Protein AF-A0A165SFM3-F1 (afdb_monomer_lite)

Radius of gyration: 36.47 Å; chains: 1; bounding box: 92×71×108 Å

InterPro domains:
  IPR011993 PH-like domain superfamily [G3DSA:2.30.29.30] (22-113)

Organism: NCBI:txid1314783

Secondary structure (DSSP, 8-state):
-----PPPP-PPPP----PPPP---------------PPP------PPPPPPGGG-------TT-EEEE-TT-TTSSSEEEEEETTEEEEEE-SSHHHHHHHHHHHHHHHHHHS-TTTSPPP----PPP----PPPP-----------------

Sequence (154 aa):
MSNATSPQSVTPSRSTAISPPASDSTSSFFRSRLLHSSPPVEAAPKQPPEPNPKDHVKTFTLQHAESGLASDYGKRKNVIRVRMEGEQFLLQAPDVAAVIDWIEGIQAATNIALDLDERPMPKGPMFPRRRRRRPRPQTGDASGGTAANSTANA

pLDDT: mean 74.27, std 21.12, range [36.03, 97.94]

Foldseek 3Di:
DDDDDDDDDDDDDDDDDDDDDDDDDDDDDDPDPPPPPDDPPPDDPPDPPDDDPVPDDDDFQLAVKAKDDPPVDPPDPQWMWIAGPNDIDIDHDPDPVVSVVVRVVSVVRNQVRDDPVPRDDDDPDDDPDDDDPDPDPPPDDDDDDDDDDDDDDD

Structure (mmCIF, N/CA/C/O backbone):
data_AF-A0A165SFM3-F1
#
_entry.id   AF-A0A165SFM3-F1
#
loop_
_atom_site.group_PDB
_atom_site.id
_atom_site.type_symbol
_atom_site.label_atom_id
_atom_site.label_alt_id
_atom_site.label_comp_id
_atom_site.label_asym_id
_atom_site.label_entity_id
_atom_site.label_seq_id
_atom_site.pdbx_PDB_ins_code
_atom_site.Cartn_x
_atom_site.Cartn_y
_atom_site.Cartn_z
_atom_site.occupancy
_atom_site.B_iso_or_equiv
_atom_site.auth_seq_id
_atom_site.auth_comp_id
_atom_site.auth_asym_id
_atom_site.auth_atom_id
_atom_site.pdbx_PDB_model_num
ATOM 1 N N . MET A 1 1 ? 71.968 21.705 6.967 1.00 46.03 1 MET A N 1
ATOM 2 C CA . MET A 1 1 ? 70.905 21.864 5.954 1.00 46.03 1 MET A CA 1
ATOM 3 C C . MET A 1 1 ? 69.635 22.229 6.698 1.00 46.03 1 MET A C 1
ATOM 5 O O . MET A 1 1 ? 69.055 21.375 7.353 1.00 46.03 1 MET A O 1
ATOM 9 N N . SER A 1 2 ? 69.306 23.517 6.712 1.00 41.09 2 SER A N 1
ATOM 10 C CA . SER A 1 2 ? 68.216 24.100 7.498 1.00 41.09 2 SER A CA 1
ATOM 11 C C . SER A 1 2 ? 67.032 24.360 6.576 1.00 41.09 2 SER A C 1
ATOM 13 O O . SER A 1 2 ? 67.235 24.970 5.532 1.00 41.09 2 SER A O 1
ATOM 15 N N . ASN A 1 3 ? 65.822 23.953 6.958 1.00 40.12 3 ASN A N 1
ATOM 16 C CA . ASN A 1 3 ? 64.601 24.444 6.322 1.00 40.12 3 ASN A CA 1
ATOM 17 C C . ASN A 1 3 ? 63.582 24.817 7.402 1.00 40.12 3 ASN A C 1
ATOM 19 O O . ASN A 1 3 ? 63.052 23.959 8.103 1.00 40.12 3 ASN A O 1
ATOM 23 N N . ALA A 1 4 ? 63.348 26.123 7.531 1.00 42.41 4 ALA A N 1
ATOM 24 C CA . ALA A 1 4 ? 62.251 26.717 8.277 1.00 42.41 4 ALA A CA 1
ATOM 25 C C . ALA A 1 4 ? 61.093 26.968 7.300 1.00 42.41 4 ALA A C 1
ATOM 27 O O . ALA A 1 4 ? 61.308 27.478 6.203 1.00 42.41 4 ALA A O 1
ATOM 28 N N . THR A 1 5 ? 59.869 26.601 7.673 1.00 47.78 5 THR A N 1
ATOM 29 C CA . THR A 1 5 ? 58.649 26.914 6.913 1.00 47.78 5 THR A CA 1
ATOM 30 C C . THR A 1 5 ? 57.694 27.677 7.823 1.00 47.78 5 THR A C 1
ATOM 32 O O . THR A 1 5 ? 57.261 27.167 8.854 1.00 47.78 5 THR A O 1
ATOM 35 N N . SER A 1 6 ? 57.417 28.922 7.441 1.00 53.03 6 SER A N 1
ATOM 36 C CA . SER A 1 6 ? 56.465 29.840 8.072 1.00 53.03 6 SER A CA 1
ATOM 37 C C . SER A 1 6 ? 55.011 29.490 7.714 1.00 53.03 6 SER A C 1
ATOM 39 O O . SER A 1 6 ? 54.762 29.069 6.584 1.00 53.03 6 SER A O 1
ATOM 41 N N . PRO A 1 7 ? 54.023 29.740 8.595 1.00 49.47 7 PRO A N 1
ATOM 42 C CA . PRO A 1 7 ? 52.608 29.710 8.228 1.00 49.47 7 PRO A CA 1
ATOM 43 C C . PRO A 1 7 ? 52.128 31.080 7.707 1.00 49.47 7 PRO A C 1
ATOM 45 O O . PRO A 1 7 ? 52.350 32.108 8.346 1.00 49.47 7 PRO A O 1
ATOM 48 N N . GLN A 1 8 ? 51.455 31.095 6.550 1.00 45.19 8 GLN A N 1
ATOM 49 C CA . GLN A 1 8 ? 50.795 32.284 5.995 1.00 45.19 8 GLN A CA 1
ATOM 50 C C . GLN A 1 8 ? 49.378 32.460 6.559 1.00 45.19 8 GLN A C 1
ATOM 52 O O . GLN A 1 8 ? 48.609 31.507 6.682 1.00 45.19 8 GLN A O 1
ATOM 57 N N . SER A 1 9 ? 49.044 33.709 6.874 1.00 41.12 9 SER A N 1
ATOM 58 C CA . SER A 1 9 ? 47.730 34.210 7.263 1.00 41.12 9 SER A CA 1
ATOM 59 C C . SER A 1 9 ? 46.894 34.570 6.029 1.00 41.12 9 SER A C 1
ATOM 61 O O . SER A 1 9 ? 47.371 35.266 5.137 1.00 41.12 9 SER A O 1
ATOM 63 N N . VAL A 1 10 ? 45.623 34.155 5.997 1.00 55.97 10 VAL A N 1
ATOM 64 C CA . VAL A 1 10 ? 44.648 34.614 4.992 1.00 55.97 10 VAL A CA 1
ATOM 65 C C . VAL A 1 10 ? 43.408 35.142 5.712 1.00 55.97 10 VAL A C 1
ATOM 67 O O . VAL A 1 10 ? 42.810 34.465 6.547 1.00 55.97 10 VAL A O 1
ATOM 70 N N . THR A 1 11 ? 43.082 36.399 5.431 1.00 55.91 11 THR A N 1
ATOM 71 C CA . THR A 1 11 ? 41.972 37.187 5.976 1.00 55.91 11 THR A CA 1
ATOM 72 C C . THR A 1 11 ? 40.641 36.842 5.287 1.00 55.91 11 THR A C 1
ATOM 74 O O . THR A 1 11 ? 40.639 36.502 4.104 1.00 55.91 11 THR A O 1
ATOM 77 N N . PRO A 1 12 ? 39.482 36.945 5.970 1.00 52.78 12 PRO A N 1
ATOM 78 C CA . PRO A 1 12 ? 38.183 36.751 5.329 1.00 52.78 12 PRO A CA 1
ATOM 79 C C . PRO A 1 12 ? 37.633 38.046 4.703 1.00 52.78 12 PRO A C 1
ATOM 81 O O . PRO A 1 12 ? 37.511 39.081 5.363 1.00 52.78 12 PRO A O 1
ATOM 84 N N . SER A 1 13 ? 37.251 37.956 3.427 1.00 48.47 13 SER A N 1
ATOM 85 C CA . SER A 1 13 ? 36.615 39.016 2.639 1.00 48.47 13 SER A CA 1
ATOM 86 C C . SER A 1 13 ? 35.178 39.302 3.091 1.00 48.47 13 SER A C 1
ATOM 88 O O . SER A 1 13 ? 34.303 38.438 3.089 1.00 48.47 13 SER A O 1
ATOM 90 N N . ARG A 1 14 ? 34.943 40.567 3.440 1.00 43.47 14 ARG A N 1
ATOM 91 C CA . ARG A 1 14 ? 33.655 41.195 3.759 1.00 43.47 14 ARG A CA 1
ATOM 92 C C . ARG A 1 14 ? 32.833 41.374 2.479 1.00 43.47 14 ARG A C 1
ATOM 94 O O . ARG A 1 14 ? 33.250 42.120 1.601 1.00 43.47 14 ARG A O 1
ATOM 101 N N . SER A 1 15 ? 31.664 40.738 2.394 1.00 51.50 15 SER A N 1
ATOM 102 C CA . SER A 1 15 ? 30.691 40.982 1.319 1.00 51.50 15 SER A CA 1
ATOM 103 C C . SER A 1 15 ? 29.514 41.802 1.847 1.00 51.50 15 SER A C 1
ATOM 105 O O . SER A 1 15 ? 28.899 41.466 2.858 1.00 51.50 15 SER A O 1
ATOM 107 N N . THR A 1 16 ? 29.278 42.924 1.178 1.00 46.66 16 THR A N 1
ATOM 108 C CA . THR A 1 16 ? 28.327 43.992 1.496 1.00 46.66 16 THR A CA 1
ATOM 109 C C . THR A 1 16 ? 26.886 43.558 1.218 1.00 46.66 16 THR A C 1
ATOM 111 O O . THR A 1 16 ? 26.588 43.056 0.138 1.00 46.66 16 THR A O 1
ATOM 114 N N . ALA A 1 17 ? 25.988 43.780 2.180 1.00 46.44 17 ALA A N 1
ATOM 115 C CA . ALA A 1 17 ? 24.546 43.641 1.998 1.00 46.44 17 ALA A CA 1
ATOM 116 C C . ALA A 1 17 ? 23.998 44.839 1.204 1.00 46.44 17 ALA A C 1
ATOM 118 O O . ALA A 1 17 ? 24.259 45.986 1.567 1.00 46.44 17 ALA A O 1
ATOM 119 N N . ILE A 1 18 ? 23.236 44.571 0.142 1.00 48.47 18 ILE A N 1
ATOM 120 C CA . ILE A 1 18 ? 22.468 45.578 -0.597 1.00 48.47 18 ILE A CA 1
ATOM 121 C C . ILE A 1 18 ? 20.994 45.359 -0.250 1.00 48.47 18 ILE A C 1
ATOM 123 O O . ILE A 1 18 ? 20.407 44.345 -0.623 1.00 48.47 18 ILE A O 1
ATOM 127 N N . SER A 1 19 ? 20.416 46.303 0.486 1.00 51.41 19 SER A N 1
ATOM 128 C CA . SER A 1 19 ? 18.973 46.401 0.722 1.00 51.41 19 SER A CA 1
ATOM 129 C C . SER A 1 19 ? 18.317 47.178 -0.428 1.00 51.41 19 SER A C 1
ATOM 131 O O . SER A 1 19 ? 18.847 48.230 -0.792 1.00 51.41 19 SER A O 1
ATOM 133 N N . PRO A 1 20 ? 17.165 46.752 -0.976 1.00 62.94 20 PRO A N 1
ATOM 134 C CA . PRO A 1 20 ? 16.357 47.614 -1.833 1.00 62.94 20 PRO A CA 1
ATOM 135 C C . PRO A 1 20 ? 15.459 48.549 -0.992 1.00 62.94 20 PRO A C 1
ATOM 137 O O . PRO A 1 20 ? 15.003 48.148 0.084 1.00 62.94 20 PRO A O 1
ATOM 140 N N . PRO A 1 21 ? 15.199 49.790 -1.449 1.00 51.91 21 PRO A N 1
ATOM 141 C CA . PRO A 1 21 ? 14.333 50.735 -0.752 1.00 51.91 21 PRO A CA 1
ATOM 142 C C . PRO A 1 21 ? 12.848 50.434 -0.992 1.00 51.91 21 PRO A C 1
ATOM 144 O O . PRO A 1 21 ? 12.440 50.026 -2.078 1.00 51.91 21 PRO A O 1
ATOM 147 N N . ALA A 1 22 ? 12.044 50.677 0.040 1.00 50.09 22 ALA A N 1
ATOM 148 C CA . ALA A 1 22 ? 10.592 50.671 -0.029 1.00 50.09 22 ALA A CA 1
ATOM 149 C C . ALA A 1 22 ? 10.073 52.000 -0.597 1.00 50.09 22 ALA A C 1
ATOM 151 O O . ALA A 1 22 ? 10.477 53.068 -0.137 1.00 50.09 22 ALA A O 1
ATOM 152 N N . SER A 1 23 ? 9.118 51.925 -1.522 1.00 51.19 23 SER A N 1
ATOM 153 C CA . SER A 1 23 ? 8.139 52.989 -1.752 1.00 51.19 23 SER A CA 1
ATOM 154 C C . SER A 1 23 ? 6.868 52.408 -2.370 1.00 51.19 23 SER A C 1
ATOM 156 O O . SER A 1 23 ? 6.917 51.773 -3.424 1.00 51.19 23 SER A O 1
ATOM 158 N N . ASP A 1 24 ? 5.752 52.642 -1.686 1.00 48.41 24 ASP A N 1
ATOM 159 C CA . ASP A 1 24 ? 4.374 52.420 -2.120 1.00 48.41 24 ASP A CA 1
ATOM 160 C C . ASP A 1 24 ? 4.053 53.097 -3.458 1.00 48.41 24 ASP A C 1
ATOM 162 O O . ASP A 1 24 ? 4.413 54.257 -3.667 1.00 48.41 24 ASP A O 1
ATOM 166 N N . SER A 1 25 ? 3.277 52.419 -4.311 1.00 47.25 25 SER A N 1
ATOM 167 C CA . SER A 1 25 ? 2.194 53.039 -5.092 1.00 47.25 25 SER A CA 1
ATOM 168 C C . SER A 1 25 ? 1.345 51.986 -5.804 1.00 47.25 25 SER A C 1
ATOM 170 O O . SER A 1 25 ? 1.807 51.199 -6.626 1.00 47.25 25 SER A O 1
ATOM 172 N N . THR A 1 26 ? 0.061 52.019 -5.480 1.00 53.56 26 THR A N 1
ATOM 173 C CA . THR A 1 26 ? -1.060 51.344 -6.127 1.00 53.56 26 THR A CA 1
ATOM 174 C C . THR A 1 26 ? -1.102 51.579 -7.639 1.00 53.56 26 THR A C 1
ATOM 176 O O . THR A 1 26 ? -1.177 52.722 -8.078 1.00 53.56 26 THR A O 1
ATOM 179 N N . SER A 1 27 ? -1.201 50.522 -8.444 1.00 44.88 27 SER A N 1
ATOM 180 C CA . SER A 1 27 ? -2.121 50.523 -9.589 1.00 44.88 27 SER A CA 1
ATOM 181 C C . SER A 1 27 ? -2.377 49.107 -10.084 1.00 44.88 27 SER A C 1
ATOM 183 O O . SER A 1 27 ? -1.506 48.255 -10.232 1.00 44.88 27 SER A O 1
ATOM 185 N N . SER A 1 28 ? -3.661 48.872 -10.244 1.00 49.28 28 SER A N 1
ATOM 186 C CA . SER A 1 28 ? -4.333 47.650 -10.601 1.00 49.28 28 SER A CA 1
ATOM 187 C C . SER A 1 28 ? -4.362 47.418 -12.113 1.00 49.28 28 SER A C 1
ATOM 189 O O . SER A 1 28 ? -4.409 48.375 -12.877 1.00 49.28 28 SER A O 1
ATOM 191 N N . PHE A 1 29 ? -4.509 46.143 -12.486 1.00 48.28 29 PHE A N 1
ATOM 192 C CA . PHE A 1 29 ? -5.029 45.654 -13.769 1.00 48.28 29 PHE A CA 1
ATOM 193 C C . PHE A 1 29 ? -4.177 45.957 -15.002 1.00 48.28 29 PHE A C 1
ATOM 195 O O . PHE A 1 29 ? -4.283 47.034 -15.544 1.00 48.28 29 PHE A O 1
ATOM 202 N N . PHE A 1 30 ? -3.430 44.957 -15.486 1.00 46.75 30 PHE A N 1
ATOM 203 C CA . PHE A 1 30 ? -3.525 44.417 -16.856 1.00 46.75 30 PHE A CA 1
ATOM 204 C C . PHE A 1 30 ? -2.743 43.090 -16.905 1.00 46.75 30 PHE A C 1
ATOM 206 O O . PHE A 1 30 ? -1.569 43.044 -17.258 1.00 46.75 30 PHE A O 1
ATOM 213 N N . ARG A 1 31 ? -3.384 41.973 -16.527 1.00 51.59 31 ARG A N 1
ATOM 214 C CA . ARG A 1 31 ? -2.884 40.633 -16.882 1.00 51.59 31 ARG A CA 1
ATOM 215 C C . ARG A 1 31 ? -3.265 40.393 -18.342 1.00 51.59 31 ARG A C 1
ATOM 217 O O . ARG A 1 31 ? -4.363 39.920 -18.631 1.00 51.59 31 ARG A O 1
ATOM 224 N N . SER A 1 32 ? -2.381 40.761 -19.261 1.00 50.12 32 SER A N 1
ATOM 225 C CA . SER A 1 32 ? -2.443 40.301 -20.644 1.00 50.12 32 SER A CA 1
ATOM 226 C C . SER A 1 32 ? -2.389 38.771 -20.635 1.00 50.12 32 SER A C 1
ATOM 228 O O . SER A 1 32 ? -1.398 38.155 -20.242 1.00 50.12 32 SER A O 1
ATOM 230 N N . ARG A 1 33 ? -3.508 38.137 -21.005 1.00 54.09 33 ARG A N 1
ATOM 231 C CA . ARG A 1 33 ? -3.562 36.697 -21.259 1.00 54.09 33 ARG A CA 1
ATOM 232 C C . ARG A 1 33 ? -2.693 36.416 -22.478 1.00 54.09 33 ARG A C 1
ATOM 234 O O . ARG A 1 33 ? -3.129 36.612 -23.607 1.00 54.09 33 ARG A O 1
ATOM 241 N N . LEU A 1 34 ? -1.476 35.939 -22.242 1.00 54.97 34 LEU A N 1
ATOM 242 C CA . LEU A 1 34 ? -0.742 35.163 -23.231 1.00 54.97 34 LEU A CA 1
ATOM 243 C C . LEU A 1 34 ? -1.551 33.889 -23.487 1.00 54.97 34 LEU A C 1
ATOM 245 O O . LEU A 1 34 ? -1.558 32.967 -22.668 1.00 54.97 34 LEU A O 1
ATOM 249 N N . LEU A 1 35 ? -2.284 33.894 -24.601 1.00 52.34 35 LEU A N 1
ATOM 250 C CA . LEU A 1 35 ? -2.929 32.732 -25.199 1.00 52.34 35 LEU A CA 1
ATOM 251 C C . LEU A 1 35 ? -1.848 31.678 -25.462 1.00 52.34 35 LEU A C 1
ATOM 253 O O . LEU A 1 35 ? -1.158 31.715 -26.478 1.00 52.34 35 LEU A O 1
ATOM 257 N N . HIS A 1 36 ? -1.676 30.755 -24.519 1.00 49.62 36 HIS A N 1
ATOM 258 C CA . HIS A 1 36 ? -0.943 29.524 -24.759 1.00 49.62 36 HIS A CA 1
ATOM 259 C C . HIS A 1 36 ? -1.843 28.643 -25.621 1.00 49.62 36 HIS A C 1
ATOM 261 O O . HIS A 1 36 ? -2.776 28.014 -25.127 1.00 49.62 36 HIS A O 1
ATOM 267 N N . SER A 1 37 ? -1.589 28.669 -26.929 1.00 50.91 37 SER A N 1
ATOM 268 C CA . SER A 1 37 ? -2.062 27.653 -27.862 1.00 50.91 37 SER A CA 1
ATOM 269 C C . SER A 1 37 ? -1.530 26.306 -27.382 1.00 50.91 37 SER A C 1
ATOM 271 O O . SER A 1 37 ? -0.326 26.061 -27.442 1.00 50.91 37 SER A O 1
ATOM 273 N N . SER A 1 38 ? -2.410 25.453 -26.871 1.00 55.34 38 SER A N 1
ATOM 274 C CA . SER A 1 38 ? -2.082 24.071 -26.541 1.00 55.34 38 SER A CA 1
ATOM 275 C C . SER A 1 38 ? -1.583 23.343 -27.801 1.00 55.34 38 SER A C 1
ATOM 277 O O . SER A 1 38 ? -2.170 23.519 -28.873 1.00 55.34 38 SER A O 1
ATOM 279 N N . PRO A 1 39 ? -0.502 22.548 -27.710 1.00 61.31 39 PRO A N 1
ATOM 280 C CA . PRO A 1 39 ? -0.057 21.704 -28.814 1.00 61.31 39 PRO A CA 1
ATOM 281 C C . PRO A 1 39 ? -1.140 20.667 -29.172 1.00 61.31 39 PRO A C 1
ATOM 283 O O . PRO A 1 39 ? -1.993 20.357 -28.332 1.00 61.31 39 PRO A O 1
ATOM 286 N N . PRO A 1 40 ? -1.140 20.135 -30.411 1.00 52.59 40 PRO A N 1
ATOM 287 C CA . PRO A 1 40 ? -2.091 19.113 -30.825 1.00 52.59 40 PRO A CA 1
ATOM 288 C C . PRO A 1 40 ? -1.949 17.893 -29.912 1.00 52.59 40 PRO A C 1
ATOM 290 O O . PRO A 1 40 ? -0.841 17.492 -29.568 1.00 52.59 40 PRO A O 1
ATOM 293 N N . VAL A 1 41 ? -3.096 17.355 -29.498 1.00 59.09 41 VAL A N 1
ATOM 294 C CA . VAL A 1 41 ? -3.265 16.229 -28.574 1.00 59.09 41 VAL A CA 1
ATOM 295 C C . VAL A 1 41 ? -2.566 14.986 -29.135 1.00 59.09 41 VAL A C 1
ATOM 297 O O . VAL A 1 41 ? -3.170 14.160 -29.815 1.00 59.09 41 VAL A O 1
ATOM 300 N N . GLU A 1 42 ? -1.270 14.864 -28.874 1.00 54.50 42 GLU A N 1
ATOM 301 C CA . GLU A 1 42 ? -0.512 13.639 -29.070 1.00 54.50 42 GLU A CA 1
ATOM 302 C C . GLU A 1 42 ? -0.964 12.662 -27.982 1.00 54.50 42 GLU A C 1
ATOM 304 O O . GLU A 1 42 ? -0.708 12.871 -26.799 1.00 54.50 42 GLU A O 1
ATOM 309 N N . ALA A 1 43 ? -1.783 11.694 -28.408 1.00 61.62 43 ALA A N 1
ATOM 310 C CA . ALA A 1 43 ? -2.324 10.549 -27.676 1.00 61.62 43 ALA A CA 1
ATOM 311 C C . ALA A 1 43 ? -2.039 10.543 -26.163 1.00 61.62 43 ALA A C 1
ATOM 313 O O . ALA A 1 43 ? -1.084 9.921 -25.695 1.00 61.62 43 ALA A O 1
ATOM 314 N N . ALA A 1 44 ? -2.919 11.193 -25.393 1.00 60.12 44 ALA A N 1
ATOM 315 C CA . ALA A 1 44 ? -2.971 11.005 -23.950 1.00 60.12 44 ALA A CA 1
ATOM 316 C C . ALA A 1 44 ? -2.967 9.494 -23.639 1.00 60.12 44 ALA A C 1
ATOM 318 O O . ALA A 1 44 ? -3.682 8.742 -24.318 1.00 60.12 44 ALA A O 1
ATOM 319 N N . PRO A 1 45 ? -2.180 9.024 -22.652 1.00 62.09 45 PRO A N 1
ATOM 320 C CA . PRO A 1 45 ? -2.220 7.625 -22.258 1.00 62.09 45 PRO A CA 1
ATOM 321 C C . PRO A 1 45 ? -3.674 7.283 -21.930 1.00 62.09 45 PRO A C 1
ATOM 323 O O . PRO A 1 45 ? -4.300 7.967 -21.120 1.00 62.09 45 PRO A O 1
ATOM 326 N N . LYS A 1 46 ?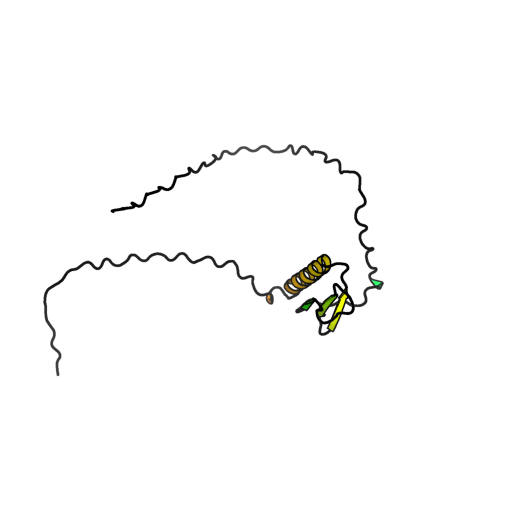 -4.230 6.276 -22.618 1.00 62.47 46 LYS A N 1
ATOM 327 C CA . LYS A 1 46 ? -5.589 5.777 -22.373 1.00 62.47 46 LYS A CA 1
ATOM 328 C C . LYS A 1 46 ? -5.701 5.486 -20.882 1.00 62.47 46 LYS A C 1
ATOM 330 O O . LYS A 1 46 ? -5.111 4.515 -20.410 1.00 62.47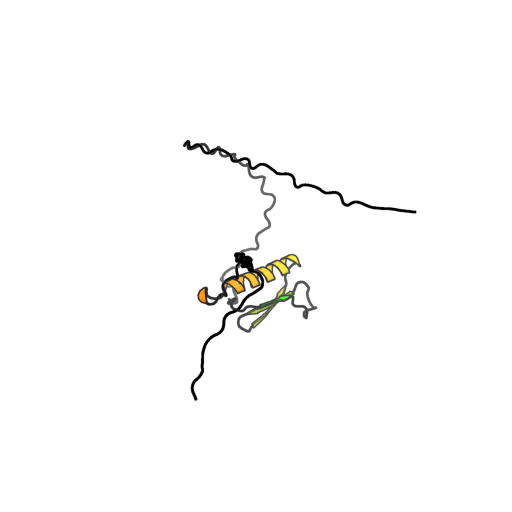 46 LYS A O 1
ATOM 335 N N . GLN A 1 47 ? -6.408 6.344 -20.150 1.00 61.16 47 GLN A N 1
ATOM 336 C CA . GLN A 1 47 ? -6.701 6.084 -18.750 1.00 61.16 47 GLN A CA 1
ATOM 337 C C . GLN A 1 47 ? -7.412 4.727 -18.677 1.00 61.16 47 GLN A C 1
ATOM 339 O O . GLN A 1 47 ? -8.250 4.440 -19.544 1.00 61.16 47 GLN A O 1
ATOM 344 N N . PRO A 1 48 ? -7.034 3.854 -17.726 1.00 68.75 48 PRO A N 1
ATOM 345 C CA . PRO A 1 48 ? -7.711 2.579 -17.572 1.00 68.75 48 PRO A CA 1
ATOM 346 C C . PRO A 1 48 ? -9.213 2.841 -17.383 1.00 68.75 48 PRO A C 1
ATOM 348 O O . PRO A 1 48 ? -9.571 3.823 -16.729 1.00 68.75 48 PRO A O 1
ATOM 351 N N . PRO A 1 49 ? -10.089 2.021 -17.991 1.00 79.56 49 PRO A N 1
ATOM 352 C CA . PRO A 1 49 ? -11.528 2.201 -17.862 1.00 79.56 49 PRO A CA 1
ATOM 353 C C . PRO A 1 49 ? -11.903 2.208 -16.381 1.00 79.56 49 PRO A C 1
ATOM 355 O O . PRO A 1 49 ? -11.436 1.355 -15.622 1.00 79.56 49 PRO A O 1
ATOM 358 N N . GLU A 1 50 ? -12.715 3.183 -15.973 1.00 79.44 50 GLU A N 1
ATOM 359 C CA . GLU A 1 50 ? -13.162 3.269 -14.587 1.00 79.44 50 GLU A CA 1
ATOM 360 C C . GLU A 1 50 ? -13.920 1.983 -14.219 1.00 79.44 50 GLU A C 1
ATOM 362 O O . GLU A 1 50 ? -14.822 1.566 -14.958 1.00 79.44 50 GLU A O 1
ATOM 367 N N . PRO A 1 51 ? -13.544 1.309 -13.120 1.00 83.00 51 PRO A N 1
ATOM 368 C CA . PRO A 1 51 ? -14.190 0.070 -12.718 1.00 83.00 51 PRO A CA 1
ATOM 369 C C . PRO A 1 51 ? -15.648 0.336 -12.331 1.00 83.00 51 PRO A C 1
ATOM 371 O O . PRO A 1 51 ? -15.961 1.314 -11.650 1.00 83.00 51 PRO A O 1
ATOM 374 N N . ASN A 1 52 ? -16.557 -0.548 -12.746 1.00 88.69 52 ASN A N 1
ATOM 375 C CA . ASN A 1 52 ? -17.962 -0.439 -12.374 1.00 88.69 52 ASN A CA 1
ATOM 376 C C . ASN A 1 52 ? -18.103 -0.721 -10.866 1.00 88.69 52 ASN A C 1
ATOM 378 O O . ASN A 1 52 ? -17.554 -1.717 -10.393 1.00 88.69 52 ASN A O 1
ATOM 382 N N . PRO A 1 53 ? -18.866 0.073 -10.089 1.00 86.19 53 PRO A N 1
ATOM 383 C CA . PRO A 1 53 ? -19.078 -0.188 -8.661 1.00 86.19 53 PRO A CA 1
ATOM 384 C C . PRO A 1 53 ? -19.646 -1.584 -8.364 1.00 86.19 53 PRO A C 1
ATOM 386 O O . PRO A 1 53 ? -19.459 -2.099 -7.266 1.00 86.19 53 PRO A O 1
ATOM 389 N N . LYS A 1 54 ? -20.318 -2.220 -9.332 1.00 87.62 54 LYS A N 1
ATOM 390 C CA . LYS A 1 54 ? -20.815 -3.598 -9.198 1.00 87.62 54 LYS A CA 1
ATOM 391 C C . LYS A 1 54 ? -19.710 -4.659 -9.185 1.00 87.62 54 LYS A C 1
ATOM 393 O O . LYS A 1 54 ? -19.950 -5.750 -8.680 1.00 87.62 54 LYS A O 1
ATOM 398 N N . ASP A 1 55 ? -18.525 -4.340 -9.700 1.00 88.81 55 ASP A N 1
ATOM 399 C CA . ASP A 1 55 ? -17.386 -5.264 -9.781 1.00 88.81 55 ASP A CA 1
ATOM 400 C C . ASP A 1 55 ? -16.515 -5.223 -8.512 1.00 88.81 55 ASP A C 1
ATOM 402 O O . ASP A 1 55 ? -15.535 -5.959 -8.384 1.00 88.81 55 ASP A O 1
ATOM 406 N N . HIS A 1 56 ? -16.855 -4.357 -7.555 1.00 89.19 56 HIS A N 1
ATOM 407 C CA . HIS A 1 56 ? -16.116 -4.219 -6.313 1.00 89.19 56 HIS A CA 1
ATOM 408 C C . HIS A 1 56 ? -16.409 -5.392 -5.367 1.00 89.19 56 HIS A C 1
ATOM 410 O O . HIS A 1 56 ? -17.492 -5.516 -4.795 1.00 89.19 56 HIS A O 1
ATOM 416 N N . VAL A 1 57 ? -15.401 -6.242 -5.180 1.00 90.44 57 VAL A N 1
ATOM 417 C CA . VAL A 1 57 ? -15.515 -7.463 -4.376 1.00 90.44 57 VAL A CA 1
ATOM 418 C C . VAL A 1 57 ? -15.452 -7.166 -2.877 1.00 90.44 57 VAL A C 1
ATOM 420 O O . VAL A 1 57 ? -16.232 -7.733 -2.113 1.00 90.44 57 VAL A O 1
ATOM 423 N N . LYS A 1 58 ? -14.515 -6.314 -2.435 1.00 89.94 58 LYS A N 1
ATOM 424 C CA . LYS A 1 58 ? -14.256 -6.086 -1.007 1.00 89.94 58 LYS A CA 1
ATOM 425 C C . LYS A 1 58 ? -13.484 -4.793 -0.740 1.00 89.94 58 LYS A C 1
ATOM 427 O O . LYS A 1 58 ? -12.507 -4.507 -1.426 1.00 89.94 58 LYS A O 1
ATOM 432 N N . THR A 1 59 ? -13.911 -4.064 0.292 1.00 92.69 59 THR A N 1
ATOM 433 C CA . THR A 1 59 ? -13.217 -2.885 0.832 1.00 92.69 59 THR A CA 1
ATOM 434 C C . THR A 1 59 ? -12.451 -3.297 2.075 1.00 92.69 59 THR A C 1
ATOM 436 O O . THR A 1 59 ? -12.951 -4.107 2.850 1.00 92.69 59 THR A O 1
ATOM 439 N N . PHE A 1 60 ? -11.278 -2.704 2.268 1.00 93.69 60 PHE A N 1
ATOM 440 C CA . PHE A 1 60 ? -10.462 -2.897 3.456 1.00 93.69 60 PHE A CA 1
ATOM 441 C C . PHE A 1 60 ? -10.010 -1.546 4.005 1.00 93.69 60 PHE A C 1
ATOM 443 O O . PHE A 1 60 ? -9.697 -0.634 3.233 1.00 93.69 60 PHE A O 1
ATOM 450 N N . THR A 1 61 ? -9.922 -1.431 5.327 1.00 94.44 61 THR A N 1
ATOM 451 C CA . THR A 1 61 ? -9.203 -0.342 5.985 1.00 94.44 61 THR A CA 1
ATOM 452 C C . THR A 1 61 ? -7.692 -0.529 5.858 1.00 94.44 61 THR A C 1
ATOM 454 O O . THR A 1 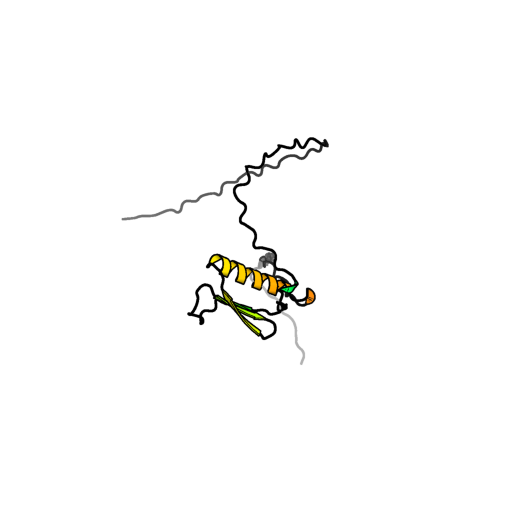61 ? -7.173 -1.645 5.887 1.00 94.44 61 THR A O 1
ATOM 457 N N . LEU A 1 62 ? -6.970 0.587 5.750 1.00 95.31 62 LEU A N 1
ATOM 458 C CA . LEU A 1 62 ? -5.505 0.614 5.750 1.00 95.31 62 LEU A CA 1
ATOM 459 C C . LEU A 1 62 ? -4.916 0.883 7.141 1.00 95.31 62 LEU A C 1
ATOM 461 O O . LEU A 1 62 ? -3.706 1.054 7.282 1.00 95.31 62 LEU A O 1
ATOM 465 N N . GLN A 1 63 ? -5.748 0.920 8.183 1.00 94.50 63 GLN A N 1
ATOM 466 C CA . GLN A 1 63 ? -5.267 1.035 9.558 1.00 94.50 63 GLN A CA 1
ATOM 467 C C . GLN A 1 63 ? -4.336 -0.132 9.888 1.00 94.50 63 GLN A C 1
ATOM 469 O O . GLN A 1 63 ? -4.698 -1.297 9.732 1.00 94.50 63 GLN A O 1
ATOM 474 N N . HIS A 1 64 ? -3.119 0.198 10.323 1.00 93.75 64 HIS A N 1
ATOM 475 C CA . HIS A 1 64 ? -2.056 -0.771 10.608 1.00 93.75 64 HIS A CA 1
ATOM 476 C C . HIS A 1 64 ? -1.729 -1.720 9.441 1.00 93.75 64 HIS A C 1
ATOM 478 O O . HIS A 1 64 ? -1.195 -2.807 9.664 1.00 93.75 64 HIS A O 1
ATOM 484 N N . ALA A 1 65 ? -2.045 -1.335 8.201 1.00 95.75 65 ALA A N 1
ATOM 485 C CA . ALA A 1 65 ? -1.725 -2.150 7.042 1.00 95.75 65 ALA A CA 1
ATOM 486 C C . ALA A 1 65 ? -0.217 -2.156 6.773 1.00 95.75 65 ALA A C 1
ATOM 488 O O . ALA A 1 65 ? 0.459 -1.128 6.863 1.00 95.75 65 ALA A O 1
ATOM 489 N N . GLU A 1 66 ? 0.293 -3.319 6.384 1.00 95.75 66 GLU A N 1
ATOM 490 C CA . GLU A 1 66 ? 1.699 -3.534 6.058 1.00 95.75 66 GLU A CA 1
ATOM 491 C C . GLU A 1 66 ? 1.831 -3.910 4.581 1.00 95.75 66 GLU A C 1
ATOM 493 O O . GLU A 1 66 ? 1.144 -4.811 4.089 1.00 95.75 66 GLU A O 1
ATOM 498 N N . SER A 1 67 ? 2.739 -3.241 3.870 1.00 96.31 67 SER A N 1
ATOM 499 C CA . SER A 1 67 ? 3.078 -3.545 2.480 1.00 96.31 67 SER A CA 1
ATOM 500 C C . SER A 1 67 ? 4.587 -3.712 2.307 1.00 96.31 67 SER A C 1
ATOM 502 O O . SER A 1 67 ? 5.391 -3.004 2.918 1.00 96.31 67 SER A O 1
ATOM 504 N N . GLY A 1 68 ? 4.983 -4.663 1.461 1.00 96.69 68 GLY A N 1
ATOM 505 C CA . GLY A 1 68 ? 6.389 -4.908 1.156 1.00 96.69 68 GLY A CA 1
ATOM 506 C C . GLY A 1 68 ? 6.597 -5.862 -0.013 1.00 96.69 68 GLY A C 1
ATOM 507 O O . GLY A 1 68 ? 5.660 -6.489 -0.508 1.00 96.69 68 GLY A O 1
ATOM 508 N N . LEU A 1 69 ? 7.843 -5.985 -0.467 1.00 96.62 69 LEU A N 1
ATOM 509 C CA . LEU A 1 69 ? 8.202 -6.907 -1.543 1.00 96.62 69 LEU A CA 1
ATOM 510 C C . LEU A 1 69 ? 8.026 -8.367 -1.087 1.00 96.62 69 LEU A C 1
ATOM 512 O O . LEU A 1 69 ? 8.520 -8.759 -0.030 1.00 96.62 69 LEU A O 1
ATOM 516 N N . ALA A 1 70 ? 7.369 -9.193 -1.901 1.00 96.56 70 ALA A N 1
ATOM 517 C CA . ALA A 1 70 ? 7.184 -10.617 -1.626 1.00 96.56 70 ALA A CA 1
ATOM 518 C C . ALA A 1 70 ? 8.427 -11.433 -2.035 1.00 96.56 70 ALA A C 1
ATOM 520 O O . ALA A 1 70 ? 8.429 -12.116 -3.059 1.00 96.56 70 ALA A O 1
ATOM 521 N N . SER A 1 71 ? 9.506 -11.343 -1.251 1.00 92.81 71 SER A N 1
ATOM 522 C CA . SER A 1 71 ? 10.808 -11.968 -1.558 1.00 92.81 71 SER A CA 1
ATOM 523 C C . SER A 1 71 ? 10.793 -13.501 -1.589 1.00 92.81 71 SER A C 1
ATOM 525 O O . SER A 1 71 ? 11.614 -14.118 -2.261 1.00 92.81 71 SER A O 1
ATOM 527 N N . ASP A 1 72 ? 9.848 -14.123 -0.897 1.00 94.69 72 ASP A N 1
ATOM 528 C CA . ASP A 1 72 ? 9.624 -15.568 -0.866 1.00 94.69 72 ASP A CA 1
ATOM 529 C C . ASP A 1 72 ? 8.785 -16.083 -2.051 1.00 94.69 72 ASP A C 1
ATOM 531 O O . ASP A 1 72 ? 8.697 -17.292 -2.278 1.00 94.69 72 ASP A O 1
ATOM 535 N N . TYR A 1 73 ? 8.185 -15.189 -2.844 1.00 96.06 73 TYR A N 1
ATOM 536 C CA . TYR A 1 73 ? 7.340 -15.557 -3.975 1.00 96.06 73 TYR A CA 1
ATOM 537 C C . TYR A 1 73 ? 8.098 -15.495 -5.307 1.00 96.06 73 TYR A C 1
ATOM 539 O O . TYR A 1 73 ? 8.040 -14.520 -6.049 1.00 96.06 73 TYR A O 1
ATOM 547 N N . GLY A 1 74 ? 8.777 -16.590 -5.655 1.00 94.12 74 GLY A N 1
ATOM 548 C CA . GLY A 1 74 ? 9.587 -16.672 -6.880 1.00 94.12 74 GLY A CA 1
ATOM 549 C C . GLY A 1 74 ? 8.827 -16.965 -8.184 1.00 94.12 74 GLY A C 1
ATOM 550 O O . GLY A 1 74 ? 9.439 -16.978 -9.248 1.00 94.12 74 GLY A O 1
ATOM 551 N N . LYS A 1 75 ? 7.511 -17.232 -8.145 1.00 96.94 75 LYS A N 1
ATOM 552 C CA . LYS A 1 75 ? 6.749 -17.667 -9.339 1.00 96.94 75 LYS A CA 1
ATOM 553 C C . LYS A 1 75 ? 6.472 -16.540 -10.335 1.00 96.94 75 LYS A C 1
ATOM 555 O O . LYS A 1 75 ? 6.291 -16.807 -11.521 1.00 96.94 75 LYS A O 1
ATOM 560 N N . ARG A 1 76 ? 6.385 -15.296 -9.861 1.00 96.38 76 ARG A N 1
ATOM 561 C CA . ARG A 1 76 ? 6.164 -14.105 -10.690 1.00 96.38 76 ARG A CA 1
ATOM 562 C C . ARG A 1 76 ? 7.059 -12.977 -10.196 1.00 96.38 76 ARG A C 1
ATOM 564 O O . ARG A 1 76 ? 7.387 -12.919 -9.017 1.00 96.38 76 ARG A O 1
ATOM 571 N N . LYS A 1 77 ? 7.448 -12.089 -11.108 1.00 96.62 77 LYS A N 1
ATOM 572 C CA . LYS A 1 77 ? 8.215 -10.881 -10.779 1.00 96.62 77 LYS A CA 1
ATOM 573 C C . LYS A 1 77 ? 7.278 -9.781 -10.281 1.00 96.62 77 LYS A C 1
ATOM 575 O O . LYS A 1 77 ? 6.081 -9.831 -10.562 1.00 96.62 77 LYS A O 1
ATOM 580 N N . ASN A 1 78 ? 7.849 -8.780 -9.613 1.00 96.56 78 ASN A N 1
ATOM 581 C CA . ASN A 1 78 ? 7.158 -7.547 -9.221 1.00 96.56 78 ASN A CA 1
ATOM 582 C C . ASN A 1 78 ? 5.932 -7.815 -8.333 1.00 96.56 78 ASN A C 1
ATOM 584 O O . ASN A 1 78 ? 4.853 -7.271 -8.559 1.00 96.56 78 ASN A O 1
ATOM 588 N N . VAL A 1 79 ? 6.085 -8.712 -7.355 1.00 97.94 79 VAL A N 1
ATOM 589 C CA . VAL A 1 79 ? 4.996 -9.103 -6.457 1.00 97.94 79 VAL A CA 1
ATOM 590 C C . VAL A 1 79 ? 5.139 -8.405 -5.111 1.00 97.94 79 VAL A C 1
ATOM 592 O O . VAL A 1 79 ? 6.192 -8.448 -4.474 1.00 97.94 79 VAL A O 1
ATOM 595 N N . ILE A 1 80 ? 4.049 -7.785 -4.680 1.00 97.75 80 ILE A N 1
ATOM 596 C CA . ILE A 1 80 ? 3.898 -7.076 -3.417 1.00 97.75 80 ILE A CA 1
ATOM 597 C C . ILE A 1 80 ? 3.052 -7.945 -2.497 1.00 97.75 80 ILE A C 1
ATOM 599 O O . ILE A 1 80 ? 2.020 -8.482 -2.899 1.00 97.75 80 ILE A O 1
ATOM 603 N N . ARG A 1 81 ? 3.482 -8.074 -1.251 1.00 97.44 81 ARG A N 1
ATOM 604 C CA . ARG A 1 81 ? 2.709 -8.657 -0.164 1.00 97.44 81 ARG A CA 1
ATOM 605 C C . ARG A 1 81 ? 2.030 -7.535 0.594 1.00 97.44 81 ARG A C 1
ATOM 607 O O . ARG A 1 81 ? 2.702 -6.604 1.034 1.00 97.44 81 ARG A O 1
ATOM 614 N N . VAL A 1 82 ? 0.721 -7.655 0.762 1.00 96.44 82 VAL A N 1
ATOM 615 C CA . VAL A 1 82 ? -0.073 -6.715 1.552 1.00 96.44 82 VAL A CA 1
ATOM 616 C C . VAL A 1 82 ? -0.793 -7.486 2.646 1.00 96.44 82 VAL A C 1
ATOM 618 O O . VAL A 1 82 ? -1.348 -8.561 2.397 1.00 96.44 82 VAL A O 1
ATOM 621 N N . ARG A 1 83 ? -0.743 -6.948 3.864 1.00 96.19 83 ARG A N 1
ATOM 622 C CA . ARG A 1 83 ? -1.463 -7.446 5.031 1.00 96.19 83 ARG A CA 1
ATOM 623 C C . ARG A 1 83 ? -2.339 -6.331 5.584 1.00 96.19 83 ARG A C 1
ATOM 625 O O . 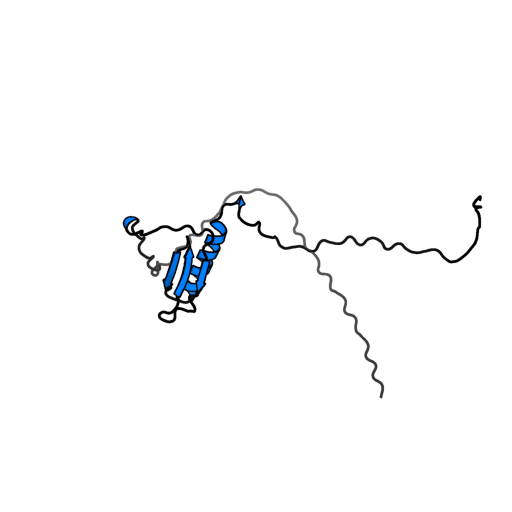ARG A 1 83 ? -1.824 -5.287 5.969 1.00 96.19 83 ARG A O 1
ATOM 632 N N . MET A 1 84 ? -3.644 -6.562 5.633 1.00 94.88 84 MET A N 1
ATOM 633 C CA . MET A 1 84 ? -4.629 -5.619 6.171 1.00 94.88 84 MET A CA 1
ATOM 634 C C . MET A 1 84 ? -5.827 -6.390 6.721 1.00 94.88 84 MET A C 1
ATOM 636 O O . MET A 1 84 ? -6.137 -7.469 6.225 1.00 94.88 84 MET A O 1
ATOM 640 N N . GLU A 1 85 ? -6.451 -5.884 7.787 1.00 93.44 85 GLU A N 1
ATOM 641 C CA . GLU A 1 85 ? -7.600 -6.529 8.456 1.00 93.44 85 GLU A CA 1
ATOM 642 C C . GLU A 1 85 ? -7.377 -8.006 8.857 1.00 93.44 85 GLU A C 1
ATOM 644 O O . GLU A 1 85 ? -8.305 -8.806 8.915 1.00 93.44 85 GLU A O 1
ATOM 649 N N . GLY A 1 86 ? -6.128 -8.401 9.125 1.00 91.56 86 GLY A N 1
ATOM 650 C CA . GLY A 1 86 ? -5.778 -9.792 9.443 1.00 91.56 86 GLY A CA 1
ATOM 651 C C . GLY A 1 86 ? -5.684 -10.728 8.230 1.00 91.56 86 GLY A C 1
ATOM 652 O O . GLY A 1 86 ? -5.243 -11.865 8.387 1.00 91.56 86 GLY A O 1
ATOM 653 N N . GLU A 1 87 ? -6.006 -10.249 7.029 1.00 94.56 87 GLU A N 1
ATOM 654 C CA . GLU A 1 87 ? -5.865 -10.978 5.770 1.00 94.56 87 GLU A CA 1
ATOM 655 C C . GLU A 1 87 ? -4.535 -10.660 5.080 1.00 94.56 87 GLU A C 1
ATOM 657 O O . GLU A 1 87 ? -3.913 -9.620 5.310 1.00 94.56 87 GLU A O 1
ATOM 662 N N . GLN A 1 88 ? -4.083 -11.581 4.224 1.00 95.44 88 GLN A N 1
ATOM 663 C CA . GLN A 1 88 ? -2.851 -11.443 3.456 1.00 95.44 88 GLN A CA 1
ATOM 664 C C . GLN A 1 88 ? -3.066 -11.882 2.011 1.00 95.44 88 GLN A C 1
ATOM 666 O O . GLN A 1 88 ? -3.592 -12.963 1.748 1.00 95.44 88 GLN A O 1
ATOM 671 N N . PHE A 1 89 ? -2.599 -11.065 1.073 1.00 94.88 89 PHE A N 1
ATOM 672 C CA . PHE A 1 89 ? -2.673 -11.361 -0.352 1.00 94.88 89 PHE A CA 1
ATOM 673 C C . PHE A 1 89 ? -1.442 -10.831 -1.093 1.00 94.88 89 PHE A C 1
ATOM 675 O O . PHE A 1 89 ? -0.630 -10.063 -0.567 1.00 94.88 89 PHE A O 1
ATOM 682 N N . LEU A 1 90 ? -1.289 -11.307 -2.327 1.00 96.62 90 LEU A N 1
ATOM 683 C CA . LEU A 1 90 ? -0.199 -10.949 -3.224 1.00 96.62 90 LEU A CA 1
ATOM 684 C C . LEU A 1 90 ? -0.755 -10.137 -4.394 1.00 96.62 90 LEU A C 1
ATOM 686 O O . LEU A 1 90 ? -1.701 -10.569 -5.051 1.00 96.62 90 LEU A O 1
ATOM 690 N N . LEU A 1 91 ? -0.140 -8.992 -4.676 1.00 95.62 91 LEU A N 1
ATOM 691 C CA . LEU A 1 91 ? -0.453 -8.132 -5.814 1.00 95.62 91 LEU A CA 1
ATOM 692 C C . LEU A 1 91 ? 0.712 -8.145 -6.796 1.00 95.62 91 LEU A C 1
ATOM 694 O O . LEU A 1 91 ? 1.860 -7.977 -6.397 1.00 95.62 91 LEU A O 1
ATOM 698 N N . GLN A 1 92 ? 0.429 -8.332 -8.081 1.00 96.75 92 GLN A N 1
ATOM 699 C CA . GLN A 1 92 ? 1.445 -8.247 -9.124 1.00 96.75 92 GLN A CA 1
ATOM 700 C C . GLN A 1 92 ? 1.381 -6.876 -9.798 1.00 96.75 92 GLN A C 1
ATOM 702 O O . GLN A 1 92 ? 0.348 -6.512 -10.357 1.00 96.75 92 GLN A O 1
ATOM 707 N N . ALA A 1 93 ? 2.498 -6.156 -9.788 1.00 96.50 93 ALA A N 1
ATOM 708 C CA . ALA A 1 93 ? 2.673 -4.903 -10.509 1.00 96.50 93 ALA A CA 1
ATOM 709 C C . ALA A 1 93 ? 3.254 -5.146 -11.921 1.00 96.50 93 ALA A C 1
ATOM 711 O O . ALA A 1 93 ? 3.921 -6.164 -12.152 1.00 96.50 93 ALA A O 1
ATOM 712 N N . PRO A 1 94 ? 3.018 -4.233 -12.882 1.00 96.06 94 PRO A N 1
ATOM 713 C CA . PRO A 1 94 ? 3.532 -4.372 -14.245 1.00 96.06 94 PRO A CA 1
ATOM 714 C C . PRO A 1 94 ? 5.063 -4.268 -14.310 1.00 96.06 94 PRO A C 1
ATOM 716 O O . PRO A 1 94 ? 5.711 -5.079 -14.973 1.00 96.06 94 PRO A O 1
ATOM 719 N N . ASP A 1 95 ? 5.658 -3.325 -13.585 1.00 96.38 95 ASP A N 1
ATOM 720 C CA . ASP A 1 95 ? 7.089 -3.028 -13.593 1.00 96.38 95 ASP A CA 1
ATOM 721 C C . ASP A 1 95 ? 7.614 -2.692 -12.185 1.00 96.38 95 ASP A C 1
ATOM 723 O O . ASP A 1 95 ? 6.873 -2.693 -11.202 1.00 96.38 95 ASP A O 1
ATOM 727 N N . VAL A 1 96 ? 8.926 -2.464 -12.074 1.00 96.06 96 VAL A N 1
ATOM 728 C CA . VAL A 1 96 ? 9.581 -2.173 -10.786 1.00 96.06 96 VAL A CA 1
ATOM 729 C C . VAL A 1 96 ? 9.224 -0.776 -10.278 1.00 96.06 96 VAL A C 1
ATOM 731 O O . VAL A 1 96 ? 9.096 -0.599 -9.071 1.00 96.06 96 VAL A O 1
ATOM 734 N N . ALA A 1 97 ? 9.030 0.198 -11.173 1.00 97.00 97 ALA A N 1
ATOM 735 C CA . ALA A 1 97 ? 8.604 1.541 -10.785 1.00 97.00 97 ALA A CA 1
ATOM 736 C C . ALA A 1 97 ? 7.221 1.498 -10.121 1.00 97.00 97 ALA A C 1
ATOM 738 O O . ALA A 1 97 ? 7.080 1.969 -8.996 1.00 97.00 97 ALA A O 1
ATOM 739 N N . ALA A 1 98 ? 6.252 0.793 -10.721 1.00 96.75 98 ALA A N 1
ATOM 740 C CA . ALA A 1 98 ? 4.946 0.614 -10.101 1.00 96.75 98 ALA A CA 1
ATOM 741 C C . ALA A 1 98 ? 5.034 -0.110 -8.752 1.00 96.75 98 ALA A C 1
ATOM 743 O O . ALA A 1 98 ? 4.265 0.207 -7.853 1.00 96.75 98 ALA A O 1
ATOM 744 N N . VAL A 1 99 ? 5.959 -1.063 -8.560 1.00 97.19 99 VAL A N 1
ATOM 745 C CA . VAL A 1 99 ? 6.153 -1.686 -7.234 1.00 97.19 99 VAL A CA 1
ATOM 746 C C . VAL A 1 99 ? 6.468 -0.638 -6.171 1.00 97.19 99 VAL A C 1
ATOM 748 O O . VAL A 1 99 ? 5.892 -0.689 -5.086 1.00 97.19 99 VAL A O 1
ATOM 751 N N . ILE A 1 100 ? 7.369 0.294 -6.483 1.00 97.19 100 ILE A N 1
ATOM 752 C CA . ILE A 1 100 ? 7.755 1.374 -5.574 1.00 97.19 100 ILE A CA 1
ATOM 753 C C . ILE A 1 100 ? 6.544 2.272 -5.313 1.00 97.19 100 ILE A C 1
ATOM 755 O O . ILE A 1 100 ? 6.168 2.432 -4.154 1.00 97.19 100 ILE A O 1
ATOM 759 N N . ASP A 1 101 ? 5.874 2.741 -6.369 1.00 97.62 101 ASP A N 1
ATOM 760 C CA . ASP A 1 101 ? 4.708 3.629 -6.264 1.00 97.62 101 ASP A CA 1
ATOM 761 C C . ASP A 1 101 ? 3.583 3.012 -5.415 1.00 97.62 101 ASP A C 1
ATOM 763 O O . ASP A 1 101 ? 2.996 3.675 -4.558 1.00 97.62 101 ASP A O 1
ATOM 767 N N . TRP A 1 102 ? 3.292 1.721 -5.608 1.00 96.94 102 TRP A N 1
ATOM 768 C CA . TRP A 1 102 ? 2.280 1.006 -4.828 1.00 96.94 102 TRP A CA 1
ATOM 769 C C . TRP A 1 102 ? 2.680 0.854 -3.358 1.00 96.94 102 TRP A C 1
ATOM 771 O O . TRP A 1 102 ? 1.842 1.047 -2.476 1.00 96.94 102 TRP A O 1
ATOM 781 N N . ILE A 1 103 ? 3.937 0.505 -3.070 1.00 97.00 103 ILE A N 1
ATOM 782 C CA . ILE A 1 103 ? 4.414 0.356 -1.689 1.00 97.00 103 ILE A CA 1
ATOM 783 C C . ILE A 1 103 ? 4.386 1.710 -0.974 1.00 97.00 103 ILE A C 1
ATOM 785 O O . ILE A 1 103 ? 3.820 1.797 0.116 1.00 97.00 103 ILE A O 1
ATOM 789 N N . GLU A 1 104 ? 4.930 2.759 -1.592 1.00 97.50 104 GLU A N 1
ATOM 790 C CA . GLU A 1 104 ? 4.950 4.116 -1.037 1.00 97.50 104 GLU A CA 1
ATOM 791 C C . GLU A 1 104 ? 3.535 4.667 -0.842 1.00 97.50 104 GLU A C 1
ATOM 793 O O . GLU A 1 104 ? 3.227 5.208 0.220 1.00 97.50 104 GLU A O 1
ATOM 798 N N . GLY A 1 105 ? 2.648 4.471 -1.822 1.00 96.81 105 GLY A N 1
ATOM 799 C CA . GLY A 1 105 ? 1.254 4.898 -1.748 1.00 96.81 105 GLY A CA 1
ATOM 800 C C . GLY A 1 105 ? 0.494 4.226 -0.604 1.00 96.81 105 GLY A C 1
ATOM 801 O O . GLY A 1 105 ? -0.184 4.908 0.165 1.00 96.81 105 GLY A O 1
ATOM 802 N N . ILE A 1 106 ? 0.648 2.907 -0.437 1.00 96.31 106 ILE A N 1
ATOM 803 C CA . ILE A 1 106 ? 0.013 2.179 0.671 1.00 96.31 106 ILE A CA 1
ATOM 804 C C . ILE A 1 106 ? 0.593 2.632 2.013 1.00 96.31 106 ILE A C 1
ATOM 806 O O . ILE A 1 106 ? -0.170 2.901 2.932 1.00 96.31 106 ILE A O 1
ATOM 810 N N . GLN A 1 107 ? 1.914 2.780 2.137 1.00 95.50 107 GLN A N 1
ATOM 811 C CA . GLN A 1 107 ? 2.542 3.231 3.384 1.00 95.50 107 GLN A CA 1
ATOM 812 C C . GLN A 1 107 ? 2.121 4.656 3.762 1.00 95.50 107 GLN A C 1
ATOM 814 O O . GLN A 1 107 ? 1.809 4.931 4.923 1.00 95.50 107 GLN A O 1
ATOM 819 N N . ALA A 1 108 ? 2.066 5.565 2.786 1.00 95.38 108 ALA A N 1
ATOM 820 C CA . ALA A 1 108 ? 1.571 6.921 2.988 1.00 95.38 108 ALA A CA 1
ATOM 821 C C . ALA A 1 108 ? 0.102 6.918 3.430 1.00 95.38 108 ALA A C 1
ATOM 823 O O . ALA A 1 108 ? -0.258 7.649 4.353 1.00 95.38 108 ALA A O 1
ATOM 824 N N . ALA A 1 109 ? -0.726 6.065 2.823 1.00 95.44 109 ALA A N 1
ATOM 825 C CA . ALA A 1 109 ? -2.121 5.897 3.201 1.00 95.44 109 ALA A CA 1
ATOM 826 C C . ALA A 1 109 ? -2.276 5.307 4.615 1.00 95.44 109 ALA A C 1
ATOM 828 O O . ALA A 1 109 ? -3.057 5.841 5.399 1.00 95.44 109 ALA A O 1
ATOM 829 N N . THR A 1 110 ? -1.485 4.296 4.993 1.00 95.00 110 THR A N 1
ATOM 830 C CA . THR A 1 110 ? -1.450 3.741 6.359 1.00 95.00 110 THR A CA 1
ATOM 831 C C . THR A 1 110 ? -1.153 4.832 7.394 1.00 95.00 110 THR A C 1
ATOM 833 O O . THR A 1 110 ? -1.826 4.904 8.423 1.00 95.00 110 THR A O 1
ATOM 836 N N . ASN A 1 111 ? -0.210 5.740 7.108 1.00 91.56 111 ASN A N 1
ATOM 837 C CA . ASN A 1 111 ? 0.146 6.842 8.014 1.00 91.56 111 ASN A CA 1
ATOM 838 C C . ASN A 1 111 ? -1.011 7.821 8.277 1.00 91.56 111 ASN A C 1
ATOM 840 O O . ASN A 1 111 ? -1.032 8.485 9.316 1.00 91.56 111 ASN A O 1
ATOM 844 N N . ILE A 1 112 ? -1.963 7.932 7.346 1.00 92.56 112 ILE A N 1
ATOM 845 C CA . ILE A 1 112 ? -3.135 8.809 7.462 1.00 92.56 112 ILE A CA 1
ATOM 846 C C . ILE A 1 112 ? -4.447 8.048 7.693 1.00 92.56 112 ILE A C 1
ATOM 848 O O . ILE A 1 112 ? -5.500 8.680 7.694 1.00 92.56 112 ILE A O 1
ATOM 852 N N . ALA A 1 113 ? -4.415 6.726 7.866 1.00 93.38 113 ALA A N 1
ATOM 853 C CA . ALA A 1 113 ? -5.615 5.909 8.053 1.00 93.38 113 ALA A CA 1
ATOM 854 C C . ALA A 1 113 ? -6.110 5.884 9.509 1.00 93.38 113 ALA A C 1
ATOM 856 O O . ALA A 1 113 ? -7.296 5.663 9.746 1.00 93.38 113 ALA A O 1
ATOM 857 N N . LEU A 1 114 ? -5.209 6.098 10.477 1.00 90.56 114 LEU A N 1
ATOM 858 C CA . LEU A 1 114 ? -5.566 6.243 11.893 1.00 90.56 114 LEU A CA 1
ATOM 859 C C . LEU A 1 114 ? -6.259 7.574 12.159 1.00 90.56 114 LEU A C 1
ATOM 861 O O . LEU A 1 114 ? -6.085 8.530 11.400 1.00 90.56 114 LEU A O 1
ATOM 865 N N . ASP A 1 115 ? -6.985 7.675 13.261 1.00 88.31 115 ASP A N 1
ATOM 866 C CA . ASP A 1 115 ? -7.615 8.930 13.658 1.00 88.31 115 ASP A CA 1
ATOM 867 C C . ASP A 1 115 ? -6.566 9.991 14.012 1.00 88.31 115 ASP A C 1
ATOM 869 O O . ASP A 1 115 ? -5.429 9.681 14.371 1.00 88.31 115 ASP A O 1
ATOM 873 N N . LEU A 1 116 ? -6.918 11.272 13.867 1.00 85.75 116 LEU A N 1
ATOM 874 C CA . LEU A 1 116 ? -5.967 12.379 14.044 1.00 85.75 116 LEU A CA 1
ATOM 875 C C . LEU A 1 116 ? -5.301 12.383 15.426 1.00 85.75 116 LEU A C 1
ATOM 877 O O . LEU A 1 116 ? -4.116 12.698 15.516 1.00 85.75 116 LEU A O 1
ATOM 881 N N . ASP A 1 117 ? -6.044 12.008 16.465 1.00 86.81 117 ASP A N 1
ATOM 882 C CA . ASP A 1 117 ? -5.567 12.003 17.851 1.00 86.81 117 ASP A CA 1
ATOM 883 C C . ASP A 1 117 ? -4.627 10.826 18.153 1.00 86.81 117 ASP A C 1
ATOM 885 O O . ASP A 1 117 ? -3.779 10.910 19.041 1.00 86.81 117 ASP A O 1
ATOM 889 N N . GLU A 1 118 ? -4.745 9.735 17.394 1.00 87.88 118 GLU A N 1
ATOM 890 C CA . GLU A 1 118 ? -3.915 8.537 17.546 1.00 87.88 118 GLU A CA 1
ATOM 891 C C . GLU A 1 118 ? -2.598 8.638 16.767 1.00 87.88 118 GLU A C 1
ATOM 893 O O . GLU A 1 118 ? -1.629 7.927 17.058 1.00 87.88 118 GLU A O 1
ATOM 898 N N . ARG A 1 119 ? -2.529 9.532 15.772 1.00 87.44 119 ARG A N 1
ATOM 899 C CA . ARG A 1 119 ? -1.325 9.713 14.956 1.00 87.44 119 ARG A CA 1
ATOM 900 C C . ARG A 1 119 ? -0.197 10.331 15.790 1.00 87.44 119 ARG A C 1
ATOM 902 O O . ARG A 1 119 ? -0.373 11.392 16.393 1.00 87.44 119 ARG A O 1
ATOM 909 N N . PRO A 1 120 ? 1.013 9.742 15.780 1.00 81.56 120 PRO A N 1
ATOM 910 C CA . PRO A 1 120 ? 2.151 10.330 16.467 1.00 81.56 120 PRO A CA 1
ATOM 911 C C . PRO A 1 120 ? 2.519 11.672 15.828 1.00 81.56 120 PRO A C 1
ATOM 913 O O . PRO A 1 120 ? 2.747 11.765 14.621 1.00 81.56 120 PRO A O 1
ATOM 916 N N . MET A 1 121 ? 2.623 12.713 16.658 1.00 85.81 121 MET A N 1
ATOM 917 C CA . MET A 1 121 ? 3.026 14.043 16.201 1.00 85.81 121 MET A CA 1
ATOM 918 C C . MET A 1 121 ? 4.397 13.982 15.508 1.00 85.81 121 MET A C 1
ATOM 920 O O . MET A 1 121 ? 5.349 13.437 16.086 1.00 85.81 121 MET A O 1
ATOM 924 N N . PRO A 1 122 ? 4.543 14.568 14.303 1.00 84.19 122 PRO A N 1
ATOM 925 C CA . PRO A 1 122 ? 5.831 14.644 13.635 1.00 84.19 122 PRO A CA 1
ATOM 926 C C . PRO A 1 122 ? 6.850 15.341 14.536 1.00 84.19 122 PRO A C 1
ATOM 928 O O . PRO A 1 122 ? 6.630 16.455 15.018 1.00 84.19 122 PRO A O 1
ATOM 931 N N . LYS A 1 123 ? 7.999 14.701 14.761 1.00 84.19 123 LYS A N 1
ATOM 932 C CA . LYS A 1 123 ? 9.105 15.344 15.473 1.00 84.19 123 LYS A CA 1
ATOM 933 C C . LYS A 1 123 ? 9.749 16.342 14.517 1.00 84.19 123 LYS A C 1
ATOM 935 O O . LYS A 1 123 ? 10.437 15.947 13.580 1.00 84.19 123 LYS A O 1
ATOM 940 N N . GLY A 1 124 ? 9.498 17.630 14.740 1.00 84.25 124 GLY A N 1
ATOM 941 C CA . GLY A 1 124 ? 10.155 18.694 13.987 1.00 84.25 124 GLY A CA 1
ATOM 942 C C . GLY A 1 124 ? 11.685 18.612 14.102 1.00 84.25 124 GLY A C 1
ATOM 943 O O . GLY A 1 124 ? 12.204 18.013 15.052 1.00 84.25 124 GLY A O 1
ATOM 944 N N . PRO A 1 125 ? 12.428 19.213 13.156 1.00 86.06 125 PRO A N 1
ATOM 945 C CA . PRO A 1 125 ? 13.882 19.250 13.221 1.00 86.06 125 PRO A CA 1
ATOM 946 C C . PRO A 1 125 ? 14.336 19.833 14.565 1.00 86.06 125 PRO A C 1
ATOM 948 O O . PRO A 1 125 ? 13.946 20.936 14.954 1.00 86.06 125 PRO A O 1
ATOM 951 N N . MET A 1 126 ? 15.161 19.079 15.295 1.00 85.94 126 MET A N 1
ATOM 952 C CA . MET A 1 126 ? 15.723 19.552 16.555 1.00 85.94 126 MET A CA 1
ATOM 953 C C . MET A 1 126 ? 16.809 20.583 16.263 1.00 85.94 126 MET A C 1
ATOM 955 O O . MET A 1 126 ? 17.924 20.241 15.871 1.00 85.94 126 MET A O 1
ATOM 959 N N . PHE A 1 127 ? 16.500 21.858 16.481 1.00 84.31 127 PHE A N 1
ATOM 960 C CA . PHE A 1 127 ? 17.508 22.907 16.421 1.00 84.31 127 PHE A CA 1
ATOM 961 C C . PHE A 1 127 ? 18.358 22.901 17.698 1.00 84.31 127 PHE A C 1
ATOM 963 O O . PHE A 1 127 ? 17.806 22.896 18.805 1.00 84.31 127 PHE A O 1
ATOM 970 N N . PRO A 1 128 ? 19.698 22.954 17.588 1.00 87.69 128 PRO A N 1
ATOM 971 C CA . PRO A 1 128 ? 20.560 23.112 18.748 1.00 87.69 128 PRO A CA 1
ATOM 972 C C . PRO A 1 128 ? 20.160 24.344 19.569 1.00 87.69 128 PRO A C 1
ATOM 974 O O . PRO A 1 128 ? 20.107 25.469 19.067 1.00 87.69 128 PRO A O 1
ATOM 977 N N . ARG A 1 129 ? 19.905 24.156 20.867 1.00 85.94 129 ARG A N 1
ATOM 978 C CA . ARG A 1 129 ? 19.574 25.268 21.764 1.00 85.94 129 ARG A CA 1
ATOM 979 C C . ARG A 1 129 ? 20.816 26.130 21.998 1.00 85.94 129 ARG A C 1
ATOM 981 O O . ARG A 1 129 ? 21.798 25.668 22.578 1.00 85.94 129 ARG A O 1
ATOM 988 N N . ARG A 1 130 ? 20.770 27.412 21.611 1.00 83.88 130 ARG A N 1
ATOM 989 C CA . ARG A 1 130 ? 21.855 28.37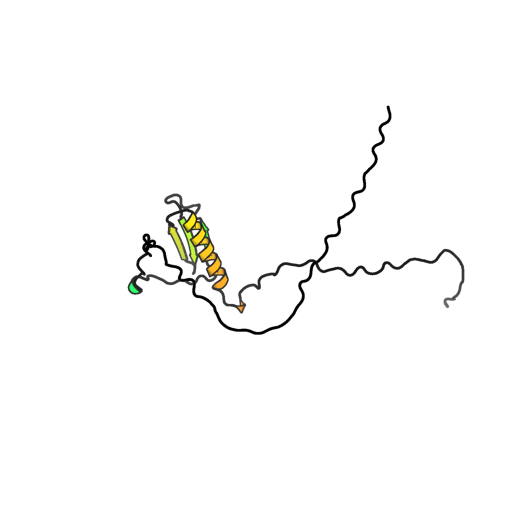9 21.863 1.00 83.88 130 ARG A CA 1
ATOM 990 C C . ARG A 1 130 ? 22.143 28.484 23.367 1.00 83.88 130 ARG A C 1
ATOM 992 O O . ARG A 1 130 ? 21.376 29.083 24.121 1.00 83.88 130 ARG A O 1
ATOM 999 N N . ARG A 1 131 ? 23.276 27.939 23.818 1.00 84.69 131 ARG A N 1
ATOM 1000 C CA . ARG A 1 131 ? 23.740 28.064 25.208 1.00 84.69 131 ARG A CA 1
ATOM 1001 C C . ARG A 1 131 ? 24.240 29.491 25.440 1.00 84.69 131 ARG A C 1
ATOM 1003 O O . ARG A 1 131 ? 25.235 29.905 24.847 1.00 84.69 131 ARG A O 1
ATOM 1010 N N . ARG A 1 132 ? 23.567 30.258 26.306 1.00 84.94 132 ARG A N 1
ATOM 1011 C CA . ARG A 1 132 ? 24.105 31.538 26.797 1.00 84.94 132 ARG A CA 1
ATOM 1012 C C . ARG A 1 132 ? 25.423 31.240 27.519 1.00 84.94 132 ARG A C 1
ATOM 1014 O O . ARG A 1 132 ? 25.423 30.505 28.507 1.00 84.94 132 ARG A O 1
ATOM 1021 N N . ARG A 1 133 ? 26.543 31.763 27.006 1.00 81.19 133 ARG A N 1
ATOM 1022 C CA . ARG A 1 133 ? 27.829 31.720 27.712 1.00 81.19 133 ARG A CA 1
ATOM 1023 C C . ARG A 1 133 ? 27.641 32.498 29.013 1.00 81.19 133 ARG A C 1
ATOM 1025 O O . ARG A 1 133 ? 27.400 33.700 28.970 1.00 81.19 133 ARG A O 1
ATOM 1032 N N . ARG A 1 134 ? 27.678 31.807 30.154 1.00 81.38 134 ARG A N 1
ATOM 1033 C CA . ARG A 1 134 ? 27.776 32.481 31.451 1.00 81.38 134 ARG A CA 1
ATOM 1034 C C . ARG A 1 134 ? 29.159 33.144 31.501 1.00 81.38 134 ARG A C 1
ATOM 1036 O O . ARG A 1 134 ? 30.126 32.465 31.146 1.00 81.38 134 ARG A O 1
ATOM 1043 N N . PRO A 1 135 ? 29.268 34.429 31.878 1.00 74.00 135 PRO A N 1
ATOM 1044 C CA . PRO A 1 135 ? 30.559 35.045 32.143 1.00 74.00 135 PRO A CA 1
ATOM 1045 C C . PRO A 1 135 ? 31.322 34.181 33.146 1.00 74.00 135 PRO A C 1
ATOM 1047 O O . PRO A 1 135 ? 30.766 33.772 34.167 1.00 74.00 135 PRO A O 1
ATOM 1050 N N . ARG A 1 136 ? 32.571 33.846 32.819 1.00 75.88 136 ARG A N 1
ATOM 1051 C CA . ARG A 1 136 ? 33.476 33.189 33.760 1.00 75.88 136 ARG A CA 1
ATOM 1052 C C . ARG A 1 136 ? 33.690 34.167 34.924 1.00 75.88 136 ARG A C 1
ATOM 1054 O O . ARG A 1 136 ? 34.023 35.317 34.637 1.00 75.88 136 ARG A O 1
ATOM 1061 N N . PRO A 1 137 ? 33.505 33.759 36.192 1.00 70.19 137 PRO A N 1
ATOM 1062 C CA . PRO A 1 137 ? 33.954 34.564 37.317 1.00 70.19 137 PRO A CA 1
ATOM 1063 C C . PRO A 1 137 ? 35.444 34.837 37.126 1.00 70.19 137 PRO A C 1
ATOM 1065 O O . PRO A 1 137 ? 36.230 33.902 36.955 1.00 70.19 137 PRO A O 1
ATOM 1068 N N . GLN A 1 138 ? 35.816 36.112 37.067 1.00 65.88 138 GLN A N 1
ATOM 1069 C CA . GLN A 1 138 ? 37.209 36.504 37.194 1.00 65.88 138 GLN A CA 1
ATOM 1070 C C . GLN A 1 138 ? 37.583 36.188 38.641 1.00 65.88 138 GLN A C 1
ATOM 1072 O O . GLN A 1 138 ? 37.170 36.899 39.550 1.00 65.88 138 GLN A O 1
ATOM 1077 N N . THR A 1 139 ? 38.283 35.078 38.869 1.00 61.97 139 THR A N 1
ATOM 1078 C CA . THR A 1 139 ? 38.995 34.851 40.129 1.00 61.97 139 THR A CA 1
ATOM 1079 C C . THR A 1 139 ? 40.179 35.814 40.134 1.00 61.97 139 THR A C 1
ATOM 1081 O O . THR A 1 139 ? 41.280 35.464 39.717 1.00 61.97 139 THR A O 1
ATOM 1084 N N . GLY A 1 140 ? 39.894 37.069 40.475 1.00 58.00 140 GLY A N 1
ATOM 1085 C CA . GLY A 1 140 ? 40.857 37.982 41.071 1.00 58.00 140 GLY A CA 1
ATOM 1086 C C . GLY A 1 140 ? 40.898 37.739 42.578 1.00 58.00 140 GLY A C 1
ATOM 1087 O O . GLY A 1 140 ? 39.938 37.213 43.135 1.00 58.00 140 GLY A O 1
ATOM 1088 N N . ASP A 1 141 ? 42.011 38.139 43.179 1.00 55.38 141 ASP A N 1
ATOM 1089 C CA . ASP A 1 141 ? 42.353 38.115 44.607 1.00 55.38 141 ASP A CA 1
ATOM 1090 C C . ASP A 1 141 ? 43.090 36.833 45.027 1.00 55.38 141 ASP A C 1
ATOM 1092 O O . ASP A 1 141 ? 42.518 35.786 45.313 1.00 55.38 141 ASP A O 1
ATOM 1096 N N . ALA A 1 142 ? 44.403 36.780 44.799 1.00 56.91 142 ALA A N 1
ATOM 1097 C CA . ALA A 1 142 ? 45.445 37.445 45.591 1.00 56.91 142 ALA A CA 1
ATOM 1098 C C . ALA A 1 142 ? 45.536 36.872 47.015 1.00 56.91 142 ALA A C 1
ATOM 1100 O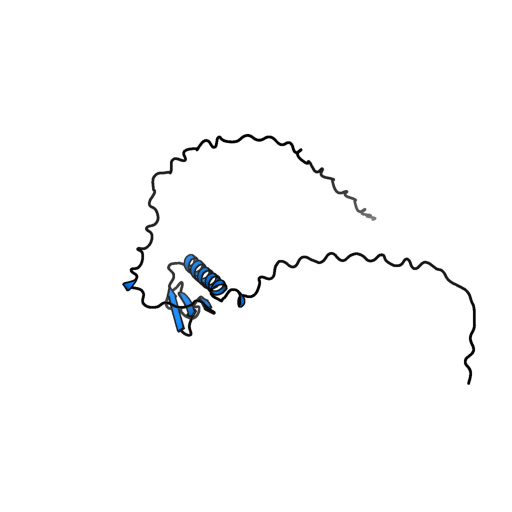 O . ALA A 1 142 ? 44.676 37.037 47.872 1.00 56.91 142 ALA A O 1
ATOM 1101 N N . SER A 1 143 ? 46.646 36.175 47.209 1.00 45.00 143 SER A N 1
ATOM 1102 C CA . SER A 1 143 ? 47.250 35.720 48.451 1.00 45.00 143 SER A CA 1
ATOM 1103 C C . SER A 1 143 ? 47.166 36.699 49.630 1.00 45.00 143 SER A C 1
ATOM 1105 O O . SER A 1 143 ? 47.635 37.829 49.518 1.00 45.00 143 SER A O 1
ATOM 1107 N N . GLY A 1 144 ? 46.796 36.163 50.797 1.00 39.75 144 GLY A N 1
ATOM 1108 C CA . GLY A 1 144 ? 47.468 36.478 52.061 1.00 39.75 144 GLY A CA 1
ATOM 1109 C C . GLY A 1 144 ? 46.659 37.253 53.103 1.00 39.75 144 GLY A C 1
ATOM 1110 O O . GLY A 1 144 ? 46.298 38.401 52.887 1.00 39.75 144 GLY A O 1
ATOM 1111 N N . GLY A 1 145 ? 46.525 36.653 54.294 1.00 38.16 145 GLY A N 1
ATOM 1112 C CA . GLY A 1 145 ? 46.516 37.408 55.553 1.00 38.16 145 GLY A CA 1
ATOM 1113 C C . GLY A 1 145 ? 45.265 37.300 56.428 1.00 38.16 145 GLY A C 1
ATOM 1114 O O . GLY A 1 145 ? 44.339 38.080 56.283 1.00 38.16 145 GLY A O 1
ATOM 1115 N N . THR A 1 146 ? 45.335 36.381 57.397 1.00 36.03 146 THR A N 1
ATOM 1116 C CA . THR A 1 146 ? 45.058 36.604 58.833 1.00 36.03 146 THR A CA 1
ATOM 1117 C C . THR A 1 146 ? 43.735 37.257 59.263 1.00 36.03 146 THR A C 1
ATOM 1119 O O . THR A 1 146 ? 43.577 38.462 59.137 1.00 36.03 146 THR A O 1
ATOM 1122 N N . ALA A 1 147 ? 42.892 36.504 59.986 1.00 43.66 147 ALA A N 1
ATOM 1123 C CA . ALA A 1 147 ? 42.498 36.839 61.368 1.00 43.66 147 ALA A CA 1
ATOM 1124 C C . ALA A 1 147 ? 41.568 35.777 61.983 1.00 43.66 147 ALA A C 1
ATOM 1126 O O . ALA A 1 147 ? 40.627 35.293 61.361 1.00 43.66 147 ALA A O 1
ATOM 1127 N N . ALA A 1 148 ? 41.874 35.437 63.233 1.00 45.31 148 ALA A N 1
ATOM 1128 C CA . ALA A 1 148 ? 41.187 34.497 64.103 1.00 45.31 148 ALA A CA 1
ATOM 1129 C C . ALA A 1 148 ? 39.924 35.089 64.755 1.00 45.31 148 ALA A C 1
ATOM 1131 O O . ALA A 1 148 ? 39.916 36.273 65.083 1.00 45.31 148 ALA A O 1
ATOM 1132 N N . ASN A 1 149 ? 38.910 34.249 65.008 1.00 42.62 149 ASN A N 1
ATOM 1133 C CA . ASN A 1 149 ? 38.226 34.089 66.308 1.00 42.62 149 ASN A CA 1
ATOM 1134 C C . ASN A 1 149 ? 36.933 33.265 66.172 1.00 42.62 149 ASN A C 1
ATOM 1136 O O . ASN A 1 149 ? 36.046 33.632 65.407 1.00 42.62 149 ASN A O 1
ATOM 1140 N N . SER A 1 150 ? 36.787 32.209 66.979 1.00 47.59 150 SER A N 1
ATOM 1141 C CA . SER A 1 150 ? 35.710 32.075 67.984 1.00 47.59 150 SER A CA 1
ATOM 1142 C C . SER A 1 150 ? 35.664 30.657 68.580 1.00 47.59 150 SER A C 1
ATOM 1144 O O . SER A 1 150 ? 35.323 29.673 67.936 1.00 47.59 150 SER A O 1
ATOM 1146 N N . THR A 1 151 ? 36.097 30.603 69.835 1.00 40.72 151 THR A N 1
ATOM 1147 C CA . THR A 1 151 ? 35.553 29.879 70.994 1.00 40.72 151 THR A CA 1
ATOM 1148 C C . THR A 1 151 ? 34.352 28.944 70.766 1.00 40.72 151 THR A C 1
ATOM 1150 O O . THR A 1 151 ? 33.276 29.393 70.380 1.00 40.72 151 THR A O 1
ATOM 1153 N N . ALA A 1 152 ? 34.500 27.672 71.157 1.00 48.91 152 ALA A N 1
ATOM 1154 C CA . ALA A 1 152 ? 33.398 26.741 71.402 1.00 48.91 152 ALA A CA 1
ATOM 1155 C C . ALA A 1 152 ? 33.419 26.312 72.880 1.00 48.91 152 ALA A C 1
ATOM 1157 O O . ALA A 1 152 ? 34.437 25.828 73.374 1.00 48.91 152 ALA A O 1
ATOM 1158 N N . ASN A 1 153 ? 32.299 26.551 73.565 1.00 46.38 153 ASN A N 1
ATOM 1159 C CA . ASN A 1 153 ? 32.014 26.103 74.927 1.00 46.38 153 ASN A CA 1
ATOM 1160 C C . ASN A 1 153 ? 31.923 24.572 75.001 1.00 46.38 153 ASN A C 1
ATOM 1162 O O . ASN A 1 153 ? 31.412 23.938 74.074 1.00 46.38 153 ASN A O 1
ATOM 1166 N N . ALA A 1 154 ? 32.359 24.034 76.140 1.00 44.94 154 ALA A N 1
ATOM 1167 C CA . ALA A 1 154 ? 31.986 22.725 76.668 1.00 44.94 154 ALA A CA 1
ATOM 1168 C C . ALA A 1 154 ? 30.885 22.894 77.724 1.00 44.94 154 ALA A C 1
ATOM 1170 O O . ALA A 1 154 ? 30.854 23.980 78.354 1.00 44.94 154 ALA A O 1
#